Protein AF-A0A7M3YU08-F1 (afdb_monomer)

Mean predicted aligned error: 19.33 Å

Solvent-accessible surface area (backbone atoms only — not comparable to full-atom values): 9729 Å² total; per-residue (Å²): 136,81,78,93,75,74,74,81,67,44,94,74,72,61,60,43,99,85,71,43,63,72,49,87,84,63,40,66,77,71,85,87,79,78,59,96,81,57,72,70,42,77,46,76,49,74,50,77,46,76,55,97,90,44,77,49,77,46,83,48,74,48,76,46,73,78,89,77,83,81,66,86,62,77,58,96,84,65,72,86,64,101,83,45,85,70,87,86,66,92,60,100,61,99,71,75,93,70,88,72,74,52,73,66,57,60,51,51,52,54,53,51,52,53,51,52,53,52,51,54,51,51,54,53,49,54,54,50,55,65,60,65,73,72,74,79,87,79,92,133

Sequence (140 aa):
TDDFDSGTLVDECELDENGSLVDDSCIVSATYAFDQNATVDTYIFWVIRTHNGTETMWNHSIIVHKDVHEEEGPSPGDCFGIGCPTDDTNDDNAEVVDESESPAVVMLALISLVGMIALTLSILKEQKEKSTEKTYLEEE

Structure (mmCIF, N/CA/C/O backbone):
data_AF-A0A7M3YU08-F1
#
_entry.id   AF-A0A7M3YU08-F1
#
loop_
_atom_site.group_PDB
_atom_site.id
_atom_site.type_symbol
_atom_site.label_atom_id
_atom_site.label_alt_id
_atom_site.label_comp_id
_atom_site.label_asym_id
_atom_site.label_entity_id
_atom_site.label_seq_id
_atom_site.pdbx_PDB_ins_code
_atom_site.Cartn_x
_atom_site.Cartn_y
_atom_site.Cartn_z
_atom_site.occupancy
_atom_site.B_iso_or_equiv
_atom_site.auth_seq_id
_atom_site.auth_comp_id
_atom_site.auth_asym_id
_atom_site.auth_atom_id
_atom_site.pdbx_PDB_model_num
ATOM 1 N N . THR A 1 1 ? -15.378 -14.278 -8.741 1.00 52.59 1 THR A N 1
ATOM 2 C CA . THR A 1 1 ? -14.201 -13.399 -8.661 1.00 52.59 1 THR A CA 1
ATOM 3 C C . THR A 1 1 ? -14.569 -12.417 -7.603 1.00 52.59 1 THR A C 1
ATOM 5 O O . THR A 1 1 ? -15.458 -11.613 -7.843 1.00 52.59 1 THR A O 1
ATOM 8 N N . ASP A 1 2 ? -14.037 -12.641 -6.413 1.00 79.69 2 ASP A N 1
ATOM 9 C CA . ASP A 1 2 ? -14.367 -11.838 -5.248 1.00 79.69 2 ASP A CA 1
ATOM 10 C C . ASP A 1 2 ? -13.373 -10.684 -5.210 1.00 79.69 2 ASP A C 1
ATOM 12 O O . ASP A 1 2 ? -12.171 -10.898 -5.396 1.00 79.69 2 ASP A O 1
ATOM 16 N N . ASP A 1 3 ? -13.888 -9.469 -5.058 1.00 84.69 3 ASP A N 1
ATOM 17 C CA . ASP A 1 3 ? -13.053 -8.294 -4.854 1.00 84.69 3 ASP A CA 1
ATOM 18 C C . ASP A 1 3 ? -12.332 -8.418 -3.504 1.00 84.69 3 ASP A C 1
ATOM 20 O O . ASP A 1 3 ? -12.790 -9.105 -2.587 1.00 84.69 3 ASP A O 1
ATOM 24 N N . PHE A 1 4 ? -11.178 -7.766 -3.379 1.00 91.50 4 PHE A N 1
ATOM 25 C CA . PHE A 1 4 ? -10.459 -7.728 -2.111 1.00 91.50 4 PHE A CA 1
ATOM 26 C C . PHE A 1 4 ? -11.267 -6.970 -1.049 1.00 91.50 4 PHE A C 1
ATOM 28 O O . PHE A 1 4 ? -11.705 -5.844 -1.288 1.00 91.50 4 PHE A O 1
ATOM 35 N N . ASP A 1 5 ? -11.396 -7.566 0.138 1.00 92.75 5 ASP A N 1
ATOM 36 C CA . ASP A 1 5 ? -12.015 -6.961 1.317 1.00 92.75 5 ASP A CA 1
ATOM 37 C C . ASP A 1 5 ? -10.985 -6.888 2.455 1.00 92.75 5 ASP A C 1
ATOM 39 O O . ASP A 1 5 ? -10.369 -7.891 2.824 1.00 92.75 5 ASP A O 1
ATOM 43 N N . SER A 1 6 ? -10.793 -5.689 3.007 1.00 92.56 6 SER A N 1
ATOM 44 C CA . SER A 1 6 ? -9.907 -5.444 4.148 1.00 92.56 6 SER A CA 1
ATOM 45 C C . SER A 1 6 ? -10.470 -5.934 5.483 1.00 92.56 6 SER A C 1
ATOM 47 O O . SER A 1 6 ? -9.747 -5.943 6.477 1.00 92.56 6 SER A O 1
ATOM 49 N N . GLY A 1 7 ? -11.758 -6.276 5.539 1.00 91.69 7 GLY A N 1
ATOM 50 C CA . GLY A 1 7 ? -12.497 -6.441 6.781 1.00 91.69 7 GLY A CA 1
ATOM 51 C C . GLY A 1 7 ? -12.714 -5.107 7.503 1.00 91.69 7 GLY A C 1
ATOM 52 O O . GLY A 1 7 ? -12.590 -4.023 6.927 1.00 91.69 7 GLY A O 1
ATOM 53 N N . THR A 1 8 ? -13.056 -5.186 8.792 1.00 91.81 8 THR A N 1
ATOM 54 C CA . THR A 1 8 ? -13.240 -4.002 9.644 1.00 91.81 8 THR A CA 1
ATOM 55 C C . THR A 1 8 ? -11.900 -3.539 10.193 1.00 91.81 8 THR A C 1
ATOM 57 O O . THR A 1 8 ? -11.254 -4.268 10.941 1.00 91.81 8 THR A O 1
ATOM 60 N N . LEU A 1 9 ? -11.516 -2.313 9.843 1.00 94.25 9 LEU A N 1
ATOM 61 C CA . LEU A 1 9 ? -10.330 -1.653 10.375 1.00 94.25 9 LEU A CA 1
ATOM 62 C C . LEU A 1 9 ? -10.728 -0.641 11.452 1.00 94.25 9 LEU A C 1
ATOM 64 O O . LEU A 1 9 ? -11.746 0.044 11.319 1.00 94.25 9 LEU A O 1
ATOM 68 N N . VAL A 1 10 ? -9.914 -0.529 12.497 1.00 93.25 10 VAL A N 1
ATOM 69 C CA . VAL A 1 10 ? -10.054 0.487 13.550 1.00 93.25 10 VAL A CA 1
ATOM 70 C C . VAL A 1 10 ? -8.907 1.496 13.491 1.00 93.25 10 VAL A C 1
ATOM 72 O O . VAL A 1 10 ? -7.908 1.270 12.816 1.00 93.25 10 VAL A O 1
ATOM 75 N N . ASP A 1 11 ? -9.068 2.629 14.173 1.00 91.06 11 ASP A N 1
ATOM 76 C CA . ASP A 1 11 ? -8.075 3.715 14.175 1.00 91.06 11 ASP A CA 1
ATOM 77 C C . ASP A 1 11 ? -6.815 3.332 14.968 1.00 91.06 11 ASP A C 1
ATOM 79 O O . ASP A 1 11 ? -5.688 3.538 14.524 1.00 91.06 11 ASP A O 1
ATOM 83 N N . GLU A 1 12 ? -7.012 2.700 16.125 1.00 93.50 12 GLU A N 1
ATOM 84 C CA . GLU A 1 12 ? -5.946 2.203 16.985 1.00 93.50 12 GLU A CA 1
ATOM 85 C C . GLU A 1 12 ? -6.381 0.922 17.700 1.00 93.50 12 GLU A C 1
ATOM 87 O O . GLU A 1 12 ? -7.565 0.718 17.980 1.00 93.50 12 GLU A O 1
ATOM 92 N N . CYS A 1 13 ? -5.407 0.066 17.996 1.00 95.00 13 CYS A N 1
ATOM 93 C CA . CYS A 1 13 ? -5.601 -1.113 18.826 1.00 95.00 13 CYS A CA 1
ATOM 94 C C . CYS A 1 13 ? -5.026 -0.869 20.217 1.00 95.00 13 CYS A C 1
ATOM 96 O O . CYS A 1 13 ? -3.926 -0.333 20.353 1.00 95.00 13 CYS A O 1
ATOM 98 N N . GLU A 1 14 ? -5.757 -1.295 21.244 1.00 95.25 14 GLU A N 1
ATOM 99 C CA . GLU A 1 14 ? -5.289 -1.213 22.623 1.00 95.25 14 GLU A CA 1
ATOM 100 C C . GLU A 1 14 ? -4.130 -2.191 22.855 1.00 95.25 14 GLU A C 1
ATOM 102 O O . GLU A 1 14 ? -4.161 -3.339 22.394 1.00 95.25 14 GLU A O 1
ATOM 107 N N . LEU A 1 15 ? -3.112 -1.724 23.578 1.00 95.69 15 LEU A N 1
ATOM 108 C CA . LEU A 1 15 ? -1.949 -2.515 23.961 1.00 95.69 15 LEU A CA 1
ATOM 109 C C . LEU A 1 15 ? -1.954 -2.777 25.466 1.00 95.69 15 LEU A C 1
ATOM 111 O O . LEU A 1 15 ? -2.331 -1.912 26.257 1.00 95.69 15 LEU A O 1
ATOM 115 N N . ASP A 1 16 ? -1.508 -3.965 25.856 1.00 94.12 16 ASP A N 1
ATOM 116 C CA . ASP A 1 16 ? -1.308 -4.334 27.249 1.00 94.12 16 ASP A CA 1
ATOM 117 C C . ASP A 1 16 ? -0.028 -3.704 27.838 1.00 94.12 16 ASP A C 1
ATOM 119 O O . ASP A 1 16 ? 0.748 -3.024 27.161 1.00 94.12 16 ASP A O 1
ATOM 123 N N . GLU A 1 17 ? 0.222 -3.950 29.127 1.00 95.62 17 GLU A N 1
ATOM 124 C CA . GLU A 1 17 ? 1.416 -3.457 29.834 1.00 95.62 17 GLU A CA 1
ATOM 125 C C . GLU A 1 17 ? 2.742 -3.954 29.222 1.00 95.62 17 GLU A C 1
ATOM 127 O O . GLU A 1 17 ? 3.796 -3.359 29.456 1.00 95.62 17 GLU A O 1
ATOM 132 N N . ASN A 1 18 ? 2.699 -5.020 28.419 1.00 94.38 18 ASN A N 1
ATOM 133 C CA . ASN A 1 18 ? 3.848 -5.609 27.743 1.00 94.38 18 ASN A CA 1
ATOM 134 C C . ASN A 1 18 ? 4.008 -5.108 26.296 1.00 94.38 18 ASN A C 1
ATOM 136 O O . ASN A 1 18 ? 4.970 -5.496 25.626 1.00 94.38 18 ASN A O 1
ATOM 140 N N . GLY A 1 19 ? 3.099 -4.258 25.807 1.00 91.19 19 GLY A N 1
ATOM 141 C CA . GLY A 1 19 ? 3.087 -3.763 24.431 1.00 91.19 19 GLY A CA 1
ATOM 142 C C . GLY A 1 19 ? 2.548 -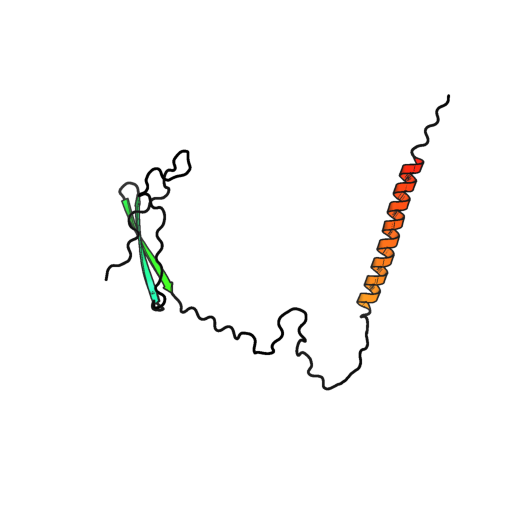4.765 23.405 1.00 91.19 19 GLY A C 1
ATOM 143 O O . GLY A 1 19 ? 2.814 -4.604 22.215 1.00 91.19 19 GLY A O 1
ATOM 144 N N . SER A 1 20 ? 1.832 -5.801 23.843 1.00 93.44 20 SER A N 1
ATOM 145 C CA . SER A 1 20 ? 1.096 -6.731 22.972 1.00 93.44 20 SER A CA 1
ATOM 146 C C . SER A 1 20 ? -0.350 -6.267 22.791 1.00 93.44 20 SER A C 1
ATOM 148 O O . SER A 1 20 ? -0.846 -5.482 23.592 1.00 93.44 20 SER A O 1
ATOM 150 N N . LEU A 1 21 ? -1.035 -6.728 21.742 1.00 95.06 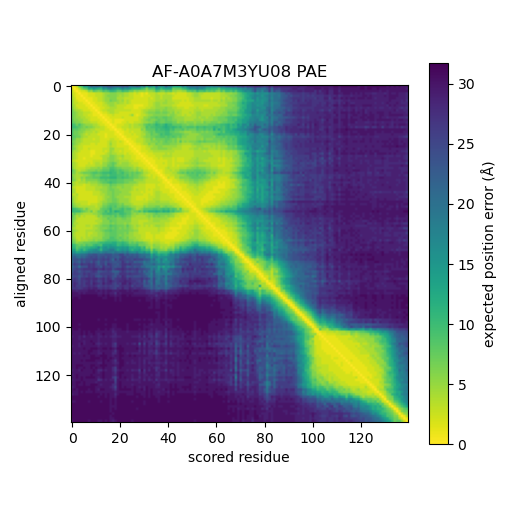21 LEU A N 1
ATOM 151 C CA . LEU A 1 21 ? -2.444 -6.390 21.517 1.00 95.06 21 LEU A CA 1
ATOM 152 C C . LEU A 1 21 ? -3.323 -6.978 22.630 1.00 95.06 21 LEU A C 1
ATOM 154 O O . LEU A 1 21 ? -3.185 -8.148 22.977 1.00 95.06 21 LEU A O 1
ATOM 158 N N . VAL A 1 22 ? -4.252 -6.178 23.163 1.00 94.56 22 VAL A N 1
ATOM 159 C CA . VAL A 1 22 ? -5.295 -6.673 24.085 1.00 94.56 22 VAL A CA 1
ATOM 160 C C . VAL A 1 22 ? -6.295 -7.564 23.342 1.00 94.56 22 VAL A C 1
ATOM 162 O O . VAL A 1 22 ? -6.801 -8.539 23.897 1.00 94.56 22 VAL A O 1
ATOM 165 N N . ASP A 1 23 ? -6.562 -7.231 22.079 1.00 93.12 23 ASP A N 1
ATOM 166 C CA . ASP A 1 23 ? -7.399 -7.997 21.162 1.00 93.12 23 ASP A CA 1
ATOM 167 C C . ASP A 1 23 ? -6.600 -8.368 19.909 1.00 93.12 23 ASP A C 1
ATOM 169 O O . ASP A 1 23 ? -6.296 -7.517 19.071 1.00 93.12 23 ASP A O 1
ATOM 173 N N . ASP A 1 24 ? -6.299 -9.658 19.763 1.00 90.62 24 ASP A N 1
ATOM 174 C CA . ASP A 1 24 ? -5.578 -10.208 18.609 1.00 90.62 24 ASP A CA 1
ATOM 175 C C . ASP A 1 24 ? -6.347 -10.055 17.285 1.00 90.62 24 ASP A C 1
ATOM 177 O O . ASP A 1 24 ? -5.759 -10.168 16.210 1.00 90.62 24 ASP A O 1
ATOM 181 N N . SER A 1 25 ? -7.664 -9.826 17.339 1.00 91.75 25 SER A N 1
ATOM 182 C CA . SER A 1 25 ? -8.497 -9.608 16.152 1.00 91.75 25 SER A CA 1
ATOM 183 C C . SER A 1 25 ? -8.538 -8.150 15.692 1.00 91.75 25 SER A C 1
ATOM 185 O O . SER A 1 25 ? -9.117 -7.852 14.646 1.00 91.75 25 SER A O 1
ATOM 187 N N . CYS A 1 26 ? -7.906 -7.245 16.439 1.00 93.50 26 CYS A N 1
ATOM 188 C CA . CYS A 1 26 ? -7.851 -5.835 16.107 1.00 93.50 26 CYS A CA 1
ATOM 189 C C . CYS A 1 26 ? -6.884 -5.566 14.940 1.00 93.50 26 CYS A C 1
ATOM 191 O O . CYS A 1 26 ? -5.711 -5.938 14.981 1.00 93.50 26 CYS A O 1
ATOM 193 N N . ILE A 1 27 ? -7.372 -4.894 13.890 1.00 93.94 27 ILE A N 1
ATOM 194 C CA . ILE A 1 27 ? -6.608 -4.598 12.670 1.00 93.94 27 ILE A CA 1
ATOM 195 C C . ILE A 1 27 ? -6.723 -3.104 12.352 1.00 93.94 27 ILE A C 1
ATOM 197 O O . ILE A 1 27 ? -7.823 -2.563 12.274 1.00 93.94 27 ILE A O 1
ATOM 201 N N . VAL A 1 28 ? -5.587 -2.439 12.126 1.00 94.94 28 VAL A N 1
ATOM 202 C CA . VAL A 1 28 ? -5.523 -1.002 11.765 1.00 94.94 28 VAL A CA 1
ATOM 203 C C . VAL A 1 28 ? -5.189 -0.753 10.294 1.00 94.94 28 VAL A C 1
ATOM 205 O O . VAL A 1 28 ? -5.350 0.351 9.785 1.00 94.94 28 VAL A O 1
ATOM 208 N N . SER A 1 29 ? -4.691 -1.768 9.585 1.00 94.12 29 SER A N 1
ATOM 209 C CA . SER A 1 29 ? -4.296 -1.640 8.182 1.00 94.12 29 SER A CA 1
ATOM 210 C C . SER A 1 29 ? -4.470 -2.952 7.430 1.00 94.12 29 SER A C 1
ATOM 212 O O . SER A 1 29 ? -4.319 -4.030 8.001 1.00 94.12 29 SER A O 1
ATOM 214 N N . ALA A 1 30 ? -4.745 -2.849 6.134 1.00 94.19 30 ALA A N 1
ATOM 215 C CA . ALA A 1 30 ? -4.795 -3.977 5.220 1.00 94.19 30 ALA A CA 1
ATOM 216 C C . ALA A 1 30 ? -3.909 -3.684 4.008 1.00 94.19 30 ALA A C 1
ATOM 218 O O . ALA A 1 30 ? -3.834 -2.548 3.540 1.00 94.19 30 ALA A O 1
ATOM 219 N N . THR A 1 31 ? -3.226 -4.712 3.508 1.00 94.31 31 THR A N 1
ATOM 220 C CA . THR A 1 31 ? -2.350 -4.598 2.338 1.00 94.31 31 THR A CA 1
ATOM 221 C C . THR A 1 31 ? -2.939 -5.393 1.186 1.00 94.31 31 THR A C 1
ATOM 223 O O . THR A 1 31 ? -3.170 -6.593 1.319 1.00 94.31 31 THR A O 1
ATOM 226 N N . TYR A 1 32 ? -3.130 -4.727 0.049 1.00 91.75 32 TYR A N 1
ATOM 227 C CA . TYR A 1 32 ? -3.417 -5.380 -1.221 1.00 91.75 32 TYR A CA 1
ATOM 228 C C . TYR A 1 32 ? -2.135 -5.446 -2.051 1.00 91.75 32 TYR A C 1
ATOM 230 O O . TYR A 1 32 ? -1.549 -4.415 -2.386 1.00 91.75 32 TYR A O 1
ATOM 238 N N . ALA A 1 33 ? -1.689 -6.661 -2.361 1.00 91.56 33 ALA A N 1
ATOM 239 C CA . ALA A 1 33 ? -0.546 -6.886 -3.231 1.00 91.56 33 ALA A CA 1
ATOM 240 C C . ALA A 1 33 ? -1.043 -7.132 -4.657 1.00 91.56 33 ALA A C 1
ATOM 242 O O . ALA A 1 33 ? -1.815 -8.058 -4.893 1.00 91.56 33 ALA A O 1
ATOM 243 N N . PHE A 1 34 ? -0.590 -6.314 -5.606 1.00 90.06 34 PHE A N 1
A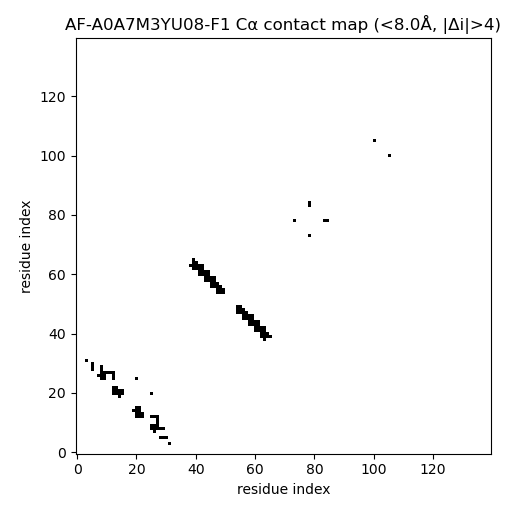TOM 244 C CA . PHE A 1 34 ? -0.826 -6.583 -7.020 1.00 90.06 34 PHE A CA 1
ATOM 245 C C . PHE A 1 34 ? -0.040 -7.824 -7.449 1.00 90.06 34 PHE A C 1
ATOM 247 O O . PHE A 1 34 ? 1.142 -7.961 -7.121 1.00 90.06 34 PHE A O 1
ATOM 254 N N . ASP A 1 35 ? -0.685 -8.710 -8.205 1.00 88.06 35 ASP A N 1
ATOM 255 C CA . ASP A 1 35 ? -0.002 -9.848 -8.810 1.00 88.06 35 ASP A CA 1
ATOM 256 C C . ASP A 1 35 ? 1.086 -9.375 -9.787 1.00 88.06 35 ASP A C 1
ATOM 258 O O . ASP A 1 35 ? 0.958 -8.341 -10.442 1.00 88.06 35 ASP A O 1
ATOM 262 N N . GLN A 1 36 ? 2.148 -10.167 -9.963 1.00 85.44 36 GLN A N 1
ATOM 263 C CA . GLN A 1 36 ? 3.219 -9.833 -10.918 1.00 85.44 36 GLN A CA 1
ATOM 264 C C . GLN A 1 36 ? 2.729 -9.750 -12.373 1.00 85.44 36 GLN A C 1
ATOM 266 O O . GLN A 1 36 ? 3.357 -9.109 -13.210 1.00 85.44 36 GLN A O 1
ATOM 271 N N . ASN A 1 37 ? 1.618 -10.418 -12.684 1.00 87.44 37 ASN A N 1
ATOM 272 C CA . ASN A 1 37 ? 0.950 -10.382 -13.982 1.00 87.44 37 ASN A CA 1
ATOM 273 C C . ASN A 1 37 ? -0.283 -9.459 -13.988 1.00 87.44 37 ASN A C 1
ATOM 275 O O . ASN A 1 37 ? -1.105 -9.562 -14.902 1.00 87.44 37 ASN A O 1
ATOM 279 N N . ALA A 1 38 ? -0.432 -8.583 -12.986 1.00 87.50 38 ALA A N 1
ATOM 280 C CA . ALA A 1 38 ? -1.496 -7.592 -12.957 1.00 87.50 38 ALA A CA 1
ATOM 281 C C . ALA A 1 38 ? -1.436 -6.705 -14.208 1.00 87.50 38 ALA A C 1
ATOM 283 O O . ALA A 1 38 ? -0.368 -6.353 -14.715 1.00 87.50 38 ALA A O 1
ATOM 284 N N . THR A 1 39 ? -2.609 -6.356 -14.729 1.00 90.81 39 THR A N 1
ATOM 285 C CA . THR A 1 39 ? -2.698 -5.525 -15.932 1.00 90.81 39 THR A CA 1
ATOM 286 C C . THR A 1 39 ? -2.396 -4.070 -15.583 1.00 90.81 39 THR A C 1
ATOM 288 O O . THR A 1 39 ? -2.755 -3.589 -14.508 1.00 90.81 39 THR A O 1
ATOM 291 N N . VAL A 1 40 ? -1.746 -3.364 -16.505 1.00 93.06 40 VAL A N 1
ATOM 292 C CA . VAL A 1 40 ? -1.591 -1.907 -16.449 1.00 93.06 40 VAL A CA 1
ATOM 293 C C . VAL A 1 40 ? -2.957 -1.283 -16.679 1.00 93.06 40 VAL A C 1
ATOM 295 O O . VAL A 1 40 ? -3.455 -1.296 -17.804 1.00 93.06 40 VAL A O 1
ATOM 298 N N . ASP A 1 41 ? -3.574 -0.789 -15.614 1.00 94.25 41 ASP A N 1
ATOM 299 C CA . ASP A 1 41 ? -4.901 -0.189 -15.674 1.00 94.25 41 ASP A CA 1
ATOM 300 C C . ASP A 1 41 ? -5.179 0.686 -14.442 1.00 94.25 41 ASP A C 1
ATOM 302 O O . ASP A 1 41 ? -4.373 0.783 -13.509 1.00 94.25 41 ASP A O 1
ATOM 306 N N . THR A 1 42 ? -6.341 1.333 -14.451 1.00 94.81 42 THR A N 1
ATOM 307 C CA . THR A 1 42 ? -6.907 2.065 -13.323 1.00 94.81 42 THR A CA 1
ATOM 308 C C . THR A 1 42 ? -7.805 1.145 -12.502 1.00 94.81 42 THR A C 1
ATOM 310 O O . THR A 1 42 ? -8.900 0.774 -12.919 1.00 94.81 42 THR A O 1
ATOM 313 N N . TYR A 1 43 ? -7.358 0.823 -11.297 1.00 93.12 43 TYR A N 1
ATOM 314 C CA . TYR A 1 43 ? -8.090 0.035 -10.317 1.00 93.12 43 TYR A CA 1
ATOM 315 C C . TYR A 1 43 ? -8.920 0.966 -9.442 1.00 93.12 43 TYR A C 1
ATOM 317 O O . TYR A 1 43 ? -8.420 1.976 -8.947 1.00 93.12 43 TYR A O 1
ATOM 325 N N . ILE A 1 44 ? -10.192 0.632 -9.253 1.00 94.25 44 ILE A N 1
ATOM 326 C CA . ILE A 1 44 ? -11.118 1.401 -8.422 1.00 94.25 44 ILE A CA 1
ATOM 327 C C . ILE A 1 44 ? -11.196 0.733 -7.054 1.00 94.25 44 ILE A C 1
ATOM 329 O O . ILE A 1 44 ? -11.283 -0.489 -6.971 1.00 94.25 44 ILE A O 1
ATOM 333 N N . PHE A 1 45 ? -11.186 1.531 -5.990 1.00 93.81 45 PHE A N 1
ATOM 334 C CA . PHE A 1 45 ? -11.412 1.039 -4.639 1.00 93.81 45 PHE A CA 1
ATOM 335 C C . PHE A 1 45 ? -12.347 1.967 -3.872 1.00 93.81 45 PHE A C 1
ATOM 337 O O . PHE A 1 45 ? -12.408 3.179 -4.110 1.00 93.81 45 PHE A O 1
ATOM 344 N N . TRP A 1 46 ? -13.076 1.378 -2.932 1.00 94.75 46 TRP A N 1
ATOM 345 C CA . TRP A 1 46 ? -14.012 2.094 -2.083 1.00 94.75 46 TRP A CA 1
ATOM 346 C C . TRP A 1 46 ? -13.535 2.071 -0.645 1.00 94.75 46 TRP A C 1
ATOM 348 O O . TRP A 1 46 ? -13.120 1.037 -0.133 1.00 94.75 46 TRP A O 1
ATOM 358 N N . VAL A 1 47 ? -13.628 3.221 0.011 1.00 94.50 47 VAL A N 1
ATOM 359 C CA . VAL A 1 47 ? -13.374 3.335 1.444 1.00 94.50 47 VAL A CA 1
ATOM 360 C C . VAL A 1 47 ? -14.709 3.577 2.123 1.00 94.50 47 VAL A C 1
ATOM 362 O O . VAL A 1 47 ? -15.355 4.596 1.877 1.00 94.50 47 VAL A O 1
ATOM 365 N N . ILE A 1 48 ? -15.117 2.629 2.962 1.00 94.00 48 ILE A N 1
ATOM 366 C CA . ILE A 1 48 ? -16.338 2.707 3.761 1.00 94.00 48 ILE A CA 1
ATOM 367 C C . ILE A 1 48 ? -15.920 3.002 5.198 1.00 94.00 48 ILE A C 1
ATOM 369 O O . ILE A 1 48 ? -15.133 2.266 5.788 1.00 94.00 48 ILE A O 1
ATOM 373 N N . ARG A 1 49 ? -16.434 4.092 5.769 1.00 93.50 49 ARG A N 1
ATOM 374 C CA . ARG A 1 49 ? -16.214 4.449 7.174 1.00 93.50 49 ARG A CA 1
ATOM 375 C C . ARG A 1 49 ? -17.541 4.582 7.886 1.00 93.50 49 ARG A C 1
ATOM 377 O O . ARG A 1 49 ? -18.388 5.373 7.477 1.00 93.50 49 ARG A O 1
ATOM 384 N N . THR A 1 50 ? -17.650 3.898 9.015 1.00 92.38 50 THR A N 1
ATOM 385 C CA . THR A 1 50 ? -18.770 4.038 9.943 1.00 92.38 50 THR A CA 1
ATOM 386 C C . THR A 1 50 ? -18.310 4.812 11.169 1.00 92.38 50 THR A C 1
ATOM 388 O O . THR A 1 50 ? -17.377 4.408 11.857 1.00 92.38 50 THR A O 1
ATOM 391 N N . HIS A 1 51 ? -18.954 5.941 11.458 1.00 89.81 51 HIS A N 1
ATOM 392 C CA . HIS A 1 51 ? -18.665 6.755 12.636 1.00 89.81 51 HIS A CA 1
ATOM 393 C C . HIS A 1 51 ? -19.970 7.239 13.271 1.00 89.81 51 HIS A C 1
ATOM 395 O O . HIS A 1 51 ? -20.794 7.872 12.611 1.00 89.81 51 HIS A O 1
ATOM 401 N N . ASN A 1 52 ? -20.172 6.932 14.557 1.00 90.19 52 ASN A N 1
ATOM 402 C CA . ASN A 1 52 ? -21.395 7.259 15.306 1.00 90.19 52 ASN A CA 1
ATOM 403 C C . ASN A 1 52 ? -22.693 6.840 14.584 1.00 90.19 52 ASN A C 1
ATOM 405 O O . ASN A 1 52 ? -23.664 7.592 14.536 1.00 90.19 52 ASN A O 1
ATOM 409 N N . GLY A 1 53 ? -22.693 5.648 13.978 1.00 89.19 53 GLY A N 1
ATOM 410 C CA . GLY A 1 53 ? -23.847 5.104 13.254 1.00 89.19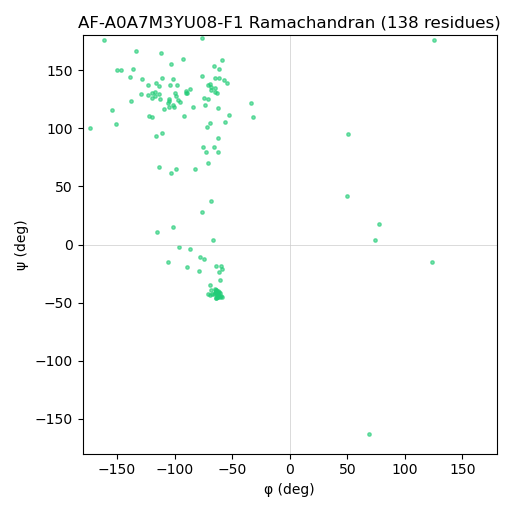 53 GLY A CA 1
ATOM 411 C C . GLY A 1 53 ? -24.125 5.750 11.892 1.00 89.19 53 GLY A C 1
ATOM 412 O O . GLY A 1 53 ? -25.105 5.389 11.250 1.00 89.19 53 GLY A O 1
ATOM 413 N N . THR A 1 54 ? -23.282 6.683 11.440 1.00 93.50 54 THR A N 1
ATOM 414 C CA . THR A 1 54 ? -23.324 7.221 10.074 1.00 93.50 54 THR A CA 1
ATOM 415 C C . THR A 1 54 ? -22.270 6.524 9.228 1.00 93.50 54 THR A C 1
ATOM 417 O O . THR A 1 54 ? -21.101 6.489 9.613 1.00 93.50 54 THR A O 1
ATOM 420 N N . GLU A 1 55 ? -22.680 5.997 8.078 1.00 94.69 55 GLU A N 1
ATOM 421 C CA . GLU A 1 55 ? -21.791 5.384 7.094 1.00 94.69 55 GLU A CA 1
ATOM 422 C C . GLU A 1 55 ? -21.502 6.373 5.960 1.00 94.69 55 GLU A C 1
ATOM 424 O O . GLU A 1 55 ? -22.410 6.993 5.401 1.00 94.69 55 GLU A O 1
ATOM 429 N N . THR A 1 56 ? -20.225 6.541 5.635 1.00 94.94 56 THR A N 1
ATOM 430 C CA . THR A 1 56 ? -19.749 7.355 4.515 1.00 94.94 56 THR A CA 1
ATOM 431 C C . THR A 1 56 ? -18.903 6.501 3.587 1.00 94.94 56 THR A C 1
ATOM 433 O O . THR A 1 56 ? -18.051 5.748 4.056 1.00 94.94 56 THR A O 1
ATOM 436 N N . MET A 1 57 ? -19.107 6.662 2.281 1.00 95.06 57 MET A N 1
ATOM 437 C CA . MET A 1 57 ? -18.386 5.936 1.239 1.00 95.06 57 MET A CA 1
ATOM 438 C C . MET A 1 57 ? -17.632 6.919 0.343 1.00 95.06 57 MET A C 1
ATOM 440 O O . MET A 1 57 ? -18.222 7.873 -0.170 1.00 95.06 57 MET A O 1
ATOM 444 N N . TRP A 1 58 ? -16.346 6.661 0.121 1.00 95.62 58 TRP A N 1
ATOM 445 C CA . TRP A 1 58 ? -15.517 7.399 -0.831 1.00 95.62 58 TRP A CA 1
ATOM 446 C C . TRP A 1 58 ? -15.043 6.487 -1.948 1.00 95.62 58 TRP A C 1
ATOM 448 O O . TRP A 1 58 ? -14.665 5.342 -1.710 1.00 95.62 58 TRP A O 1
ATOM 458 N N . ASN A 1 59 ? -15.066 7.013 -3.169 1.00 96.00 59 ASN A N 1
ATOM 459 C CA . ASN A 1 59 ? -14.595 6.313 -4.351 1.00 96.00 59 ASN A CA 1
ATOM 460 C C . ASN A 1 59 ? -13.242 6.883 -4.778 1.00 96.00 59 ASN A C 1
ATOM 462 O O . ASN A 1 59 ? -13.116 8.091 -4.994 1.00 96.00 59 ASN A O 1
ATOM 466 N N . HIS A 1 60 ? -12.254 6.009 -4.899 1.00 95.88 60 HIS A N 1
ATOM 467 C CA . HIS A 1 60 ? -10.888 6.353 -5.248 1.00 95.88 60 HIS A CA 1
ATOM 468 C C . HIS A 1 60 ? -10.357 5.413 -6.328 1.00 95.88 60 HIS A C 1
ATOM 470 O O . HIS A 1 60 ? -10.940 4.374 -6.633 1.00 95.88 60 HIS A O 1
ATOM 476 N N . SER A 1 61 ? -9.231 5.795 -6.922 1.00 95.44 61 SER A N 1
ATOM 477 C CA . SER A 1 61 ? -8.587 5.012 -7.967 1.00 95.44 61 SER A CA 1
ATOM 478 C C . SER A 1 61 ? -7.078 4.985 -7.795 1.00 95.44 61 SER A C 1
ATOM 480 O O . SER A 1 61 ? -6.477 5.995 -7.428 1.00 95.44 61 SER A O 1
ATOM 482 N N . ILE A 1 62 ? -6.474 3.851 -8.128 1.00 94.00 62 ILE A N 1
ATOM 483 C CA . ILE A 1 62 ? -5.029 3.647 -8.221 1.00 94.00 62 ILE A CA 1
ATOM 484 C C . ILE A 1 62 ? -4.716 3.302 -9.671 1.00 94.00 62 ILE A C 1
ATOM 486 O O . ILE A 1 62 ? -5.360 2.433 -10.250 1.00 94.00 62 ILE A O 1
ATOM 490 N N . ILE A 1 63 ? -3.729 3.969 -10.260 1.00 93.62 63 ILE A N 1
ATOM 491 C CA . ILE A 1 63 ? -3.267 3.653 -11.612 1.00 93.62 63 ILE A CA 1
ATOM 492 C C . ILE A 1 63 ? -1.982 2.847 -11.484 1.00 93.62 63 ILE A C 1
ATOM 494 O O . ILE A 1 63 ? -1.004 3.322 -10.906 1.00 93.62 63 ILE A O 1
ATOM 498 N N . VAL A 1 64 ? -1.991 1.625 -12.012 1.00 93.00 64 VAL A N 1
ATOM 499 C CA . VAL A 1 64 ? -0.816 0.753 -12.037 1.00 93.00 64 VAL A CA 1
ATOM 500 C C . VAL A 1 64 ? -0.159 0.885 -13.395 1.00 93.00 64 VAL A C 1
ATOM 502 O O . VAL A 1 64 ? -0.794 0.660 -14.421 1.00 93.00 64 VAL A O 1
ATOM 505 N N . HIS A 1 65 ? 1.120 1.240 -13.395 1.00 90.38 65 HIS A N 1
ATOM 506 C CA . HIS A 1 65 ? 1.935 1.341 -14.598 1.00 90.38 65 HIS A CA 1
ATOM 507 C C . HIS A 1 65 ? 2.851 0.129 -14.723 1.00 90.38 65 HIS A C 1
ATOM 509 O O . HIS A 1 65 ? 3.201 -0.503 -13.726 1.00 90.38 65 HIS A O 1
ATOM 515 N N . LYS A 1 66 ? 3.256 -0.189 -15.958 1.00 86.75 66 LYS A N 1
ATOM 516 C CA . LYS A 1 66 ? 4.325 -1.162 -16.168 1.00 86.75 66 LYS A CA 1
ATOM 517 C C . LYS A 1 66 ? 5.585 -0.592 -15.538 1.00 86.75 66 LYS A C 1
ATOM 519 O O . LYS A 1 66 ? 5.959 0.540 -15.840 1.00 86.75 66 LYS A O 1
ATOM 524 N N . ASP A 1 67 ? 6.239 -1.407 -14.732 1.00 83.00 67 ASP A N 1
ATOM 525 C CA . ASP A 1 67 ? 7.565 -1.091 -14.249 1.00 83.00 67 ASP A CA 1
ATOM 526 C C . ASP A 1 67 ? 8.563 -1.234 -15.410 1.00 83.00 67 ASP A C 1
ATOM 528 O O . ASP A 1 67 ? 8.879 -2.344 -15.849 1.00 83.00 67 ASP A O 1
ATOM 532 N N . VAL A 1 68 ? 8.957 -0.108 -16.007 1.00 81.62 68 VAL A N 1
ATOM 533 C CA . VAL A 1 68 ? 9.914 -0.058 -17.120 1.00 81.62 68 VAL A CA 1
ATOM 534 C C . VAL A 1 68 ? 11.189 0.580 -16.603 1.00 81.62 68 VAL A C 1
ATOM 536 O O . VAL A 1 68 ? 11.322 1.798 -16.582 1.00 81.62 68 VAL A O 1
ATOM 539 N N . HIS A 1 69 ? 12.131 -0.269 -16.214 1.00 74.69 69 HIS A N 1
ATOM 540 C CA . HIS A 1 69 ? 13.506 0.119 -15.929 1.00 74.69 69 HIS A CA 1
ATOM 541 C C . HIS A 1 69 ? 14.373 -0.189 -17.155 1.00 74.69 69 HIS A C 1
ATOM 543 O O . HIS A 1 69 ? 15.229 -1.071 -17.126 1.00 74.69 69 HIS A O 1
ATOM 549 N N . GLU A 1 70 ? 14.109 0.501 -18.267 1.00 74.19 70 GLU A N 1
ATOM 550 C CA . GLU A 1 70 ? 15.041 0.557 -19.402 1.00 74.19 70 GLU A CA 1
ATOM 551 C C . GLU A 1 70 ? 16.095 1.624 -19.098 1.00 74.19 70 GLU A C 1
ATOM 553 O O . GLU A 1 70 ? 16.166 2.671 -19.731 1.00 74.19 70 GLU A O 1
ATOM 558 N N . GLU A 1 71 ? 16.891 1.373 -18.062 1.00 70.31 71 GLU A N 1
ATOM 559 C CA . GLU A 1 71 ? 18.155 2.076 -17.914 1.00 70.31 71 GLU A CA 1
ATOM 560 C C . GLU A 1 71 ? 19.079 1.462 -18.969 1.00 70.31 71 GLU A C 1
ATOM 562 O O . GLU A 1 71 ? 19.305 0.245 -18.963 1.00 70.31 71 GLU A O 1
ATOM 567 N N . GLU A 1 72 ? 19.586 2.275 -19.897 1.00 68.88 72 GLU A N 1
ATOM 568 C CA . GLU A 1 72 ? 20.712 1.882 -20.740 1.00 68.88 72 GLU A CA 1
ATOM 569 C C . GLU A 1 72 ? 21.905 1.744 -19.793 1.00 68.88 72 GLU A C 1
ATOM 571 O O . GLU A 1 72 ? 22.627 2.690 -19.484 1.00 68.88 72 GLU A O 1
ATOM 576 N N . GLY A 1 73 ? 21.988 0.564 -19.178 1.00 69.44 73 GLY A N 1
ATOM 577 C CA . GLY A 1 73 ? 23.042 0.241 -18.246 1.00 69.44 73 GLY A CA 1
ATOM 578 C C . GLY A 1 73 ? 24.392 0.373 -18.949 1.00 69.44 73 GLY A C 1
ATOM 579 O O . GLY A 1 73 ? 24.449 0.289 -20.177 1.00 69.44 73 GLY A O 1
ATOM 580 N N . PRO A 1 74 ? 25.475 0.538 -18.174 1.00 72.75 74 PRO A N 1
ATOM 581 C CA . PRO A 1 74 ? 26.835 0.501 -18.685 1.00 72.75 74 PRO A CA 1
ATOM 582 C C . PRO A 1 74 ? 27.020 -0.473 -19.848 1.00 72.75 74 PRO A C 1
ATOM 584 O O . PRO A 1 74 ? 26.815 -1.682 -19.679 1.00 72.75 74 PRO A O 1
ATOM 587 N N . SER A 1 75 ? 27.467 0.008 -21.004 1.00 77.38 75 SER A N 1
ATOM 588 C CA . SER A 1 75 ? 28.035 -0.908 -21.983 1.00 77.38 75 SER A CA 1
ATOM 589 C C . SER A 1 75 ? 29.264 -1.579 -21.356 1.00 77.38 75 SER A C 1
ATOM 591 O O . SER A 1 75 ? 29.991 -0.949 -20.581 1.00 77.38 75 SER A O 1
ATOM 593 N N . PRO A 1 76 ? 29.532 -2.868 -21.634 1.00 76.25 76 PRO A N 1
ATOM 594 C CA . PRO A 1 76 ? 30.750 -3.515 -21.160 1.00 76.25 76 PRO A CA 1
ATOM 595 C C . PRO A 1 76 ? 31.993 -2.743 -21.637 1.00 76.25 76 PRO A C 1
ATOM 597 O O . PRO A 1 76 ? 32.349 -2.809 -22.811 1.00 76.25 76 PRO A O 1
ATOM 600 N N . GLY A 1 77 ? 32.644 -2.015 -20.724 1.00 72.31 77 GLY A N 1
ATOM 601 C CA . GLY A 1 77 ? 33.771 -1.122 -21.027 1.00 72.31 77 GLY A CA 1
ATOM 602 C C . GLY A 1 77 ? 33.564 0.332 -20.593 1.00 72.31 77 GLY A C 1
ATOM 603 O O . GLY A 1 77 ? 34.548 1.061 -20.490 1.00 72.31 77 GLY A O 1
ATOM 604 N N . ASP A 1 78 ? 32.332 0.730 -20.273 1.00 78.75 78 ASP A N 1
ATOM 605 C CA . ASP A 1 78 ? 32.030 2.066 -19.772 1.00 78.75 78 ASP A CA 1
ATOM 606 C C . ASP A 1 78 ? 32.623 2.256 -18.368 1.00 78.75 78 ASP A C 1
ATOM 608 O O . ASP A 1 78 ? 32.499 1.410 -17.473 1.00 78.75 78 ASP A O 1
ATOM 612 N N . CYS A 1 79 ? 33.295 3.384 -18.171 1.00 76.44 79 CYS A N 1
ATOM 613 C CA . CYS A 1 79 ? 33.854 3.760 -16.885 1.00 76.44 79 CYS A CA 1
ATOM 614 C C . CYS A 1 79 ? 32.809 4.548 -16.077 1.00 76.44 79 CYS A C 1
ATOM 616 O O . CYS A 1 79 ? 32.265 5.535 -16.568 1.00 76.44 79 CYS A O 1
ATOM 618 N N . PHE A 1 80 ? 32.586 4.171 -14.809 1.00 73.81 80 PHE A N 1
ATOM 619 C CA . PHE A 1 80 ? 31.697 4.890 -13.882 1.00 73.81 80 PHE A CA 1
ATOM 620 C C . PHE A 1 80 ? 32.467 5.436 -12.681 1.00 73.81 80 PHE A C 1
ATOM 622 O O . PHE A 1 80 ? 33.149 4.691 -11.975 1.00 73.81 80 PHE A O 1
ATOM 629 N N . GLY A 1 81 ? 32.308 6.735 -12.417 1.00 70.19 81 GLY A N 1
ATOM 630 C CA . GLY A 1 81 ? 32.884 7.430 -11.265 1.00 70.19 81 GLY A CA 1
ATOM 631 C C . GLY A 1 81 ? 33.720 8.657 -11.639 1.00 70.19 81 GLY A C 1
ATOM 632 O O . GLY A 1 81 ? 33.967 8.949 -12.802 1.00 70.19 81 GLY A O 1
ATOM 633 N N . ILE A 1 82 ? 34.194 9.375 -10.620 1.00 72.25 82 ILE A N 1
ATOM 634 C CA . ILE A 1 82 ? 35.008 10.608 -10.716 1.00 72.25 82 ILE A CA 1
ATOM 635 C C . ILE A 1 82 ? 36.417 10.420 -11.320 1.00 72.25 82 ILE A C 1
ATOM 637 O O . ILE A 1 82 ? 37.197 11.365 -11.354 1.00 72.25 82 ILE A O 1
ATOM 641 N N . GLY A 1 83 ? 36.760 9.210 -11.768 1.00 69.69 83 GLY A N 1
ATOM 642 C CA . GLY A 1 83 ? 38.060 8.870 -12.361 1.00 69.69 83 GLY A CA 1
ATOM 643 C C . GLY A 1 83 ? 37.984 8.467 -13.832 1.00 69.69 83 GLY A C 1
ATOM 644 O O . GLY A 1 83 ? 38.954 7.924 -14.355 1.00 69.69 83 GLY A O 1
ATOM 645 N N . CYS A 1 84 ? 36.837 8.669 -14.475 1.00 78.31 84 CYS A N 1
ATOM 646 C CA . CYS A 1 84 ? 36.641 8.284 -15.861 1.00 78.31 84 CYS A CA 1
ATOM 647 C C . CYS A 1 84 ? 37.109 9.385 -16.805 1.00 78.31 84 CYS A C 1
ATOM 649 O O . CYS A 1 84 ? 36.789 10.551 -16.560 1.00 78.31 84 CYS A O 1
ATOM 651 N N . PRO A 1 85 ? 37.865 9.043 -17.862 1.00 71.25 85 PRO A N 1
ATOM 652 C CA . PRO A 1 85 ? 38.186 10.007 -18.897 1.00 71.25 85 PRO A CA 1
ATOM 653 C C . PRO A 1 85 ? 36.866 10.434 -19.545 1.00 71.25 85 PRO A C 1
ATOM 655 O O . PRO A 1 85 ? 36.122 9.606 -20.060 1.00 71.25 85 PRO A O 1
ATOM 658 N N . THR A 1 86 ? 36.525 11.713 -19.445 1.00 66.88 86 THR A N 1
ATOM 659 C CA . THR A 1 86 ? 35.439 12.292 -20.232 1.00 66.88 86 THR A CA 1
ATOM 660 C C . THR A 1 86 ? 35.921 12.367 -21.675 1.00 66.88 86 THR A C 1
ATOM 662 O O . THR A 1 86 ? 36.963 12.977 -21.916 1.00 66.88 86 THR A O 1
ATOM 665 N N . ASP A 1 87 ? 35.179 11.788 -22.621 1.00 60.41 87 ASP A N 1
ATOM 666 C CA . ASP A 1 87 ? 35.455 11.847 -24.069 1.00 60.41 87 ASP A CA 1
ATOM 667 C C . ASP A 1 87 ? 35.255 13.263 -24.666 1.00 60.41 87 ASP A C 1
ATOM 669 O O . ASP A 1 87 ? 34.842 13.434 -25.810 1.00 60.41 87 ASP A O 1
ATOM 673 N N . ASP A 1 88 ? 35.622 14.310 -23.926 1.00 51.66 88 ASP A N 1
ATOM 674 C CA . ASP A 1 88 ? 35.862 15.656 -24.454 1.00 51.66 88 ASP A CA 1
ATOM 675 C C . ASP A 1 88 ? 37.226 15.733 -25.178 1.00 51.66 88 ASP A C 1
ATOM 677 O O . ASP A 1 88 ? 37.853 16.787 -25.257 1.00 51.66 88 ASP A O 1
ATOM 681 N N . THR A 1 89 ? 37.706 14.616 -25.730 1.00 45.66 89 THR A N 1
ATOM 682 C CA . THR A 1 89 ? 38.918 14.539 -26.551 1.00 45.66 89 THR A CA 1
ATOM 683 C C . THR A 1 89 ? 38.566 14.169 -27.985 1.00 45.66 89 THR A C 1
ATOM 685 O O . THR A 1 89 ? 38.969 13.132 -28.504 1.00 45.66 89 THR A O 1
ATOM 688 N N . ASN A 1 90 ? 37.863 15.077 -28.665 1.00 47.59 90 ASN A N 1
ATOM 689 C CA . ASN A 1 90 ? 38.237 15.381 -30.044 1.00 47.59 90 ASN A CA 1
ATOM 690 C C . ASN A 1 90 ? 39.532 16.201 -29.992 1.00 47.59 90 ASN A C 1
ATOM 692 O O . ASN A 1 90 ? 39.491 17.422 -30.108 1.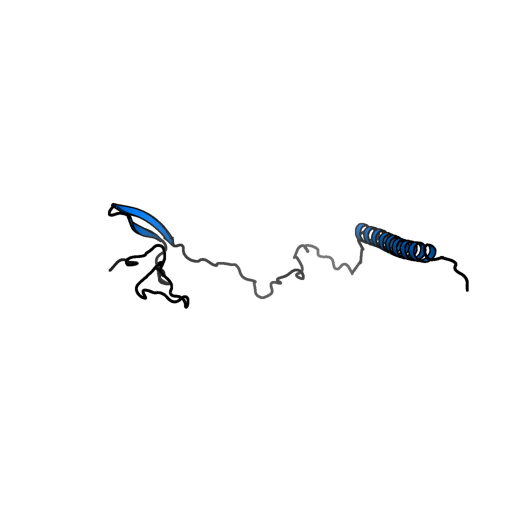00 47.59 90 ASN A O 1
ATOM 696 N N . ASP A 1 91 ? 40.671 15.543 -29.801 1.00 37.75 91 ASP A N 1
ATOM 697 C CA . ASP A 1 91 ? 41.926 16.108 -30.282 1.00 37.75 91 ASP A CA 1
ATOM 698 C C . ASP A 1 91 ? 42.902 14.983 -30.626 1.00 37.75 91 ASP A C 1
ATOM 700 O O . ASP A 1 91 ? 43.505 14.336 -29.768 1.00 37.75 91 ASP A O 1
ATOM 704 N N . ASP A 1 92 ? 43.035 14.753 -31.931 1.00 45.44 92 ASP A N 1
ATOM 705 C CA . ASP A 1 92 ? 44.215 14.147 -32.525 1.00 45.44 92 ASP A CA 1
ATOM 706 C C . ASP A 1 92 ? 45.416 15.069 -32.252 1.00 45.44 92 ASP A C 1
ATOM 708 O O . ASP A 1 92 ? 45.865 15.825 -33.115 1.00 45.44 92 ASP A O 1
ATOM 712 N N . ASN A 1 93 ? 45.973 15.014 -31.046 1.00 38.69 93 ASN A N 1
ATOM 713 C CA . ASN A 1 93 ? 47.368 15.360 -30.849 1.00 38.69 93 ASN A CA 1
ATOM 714 C C . ASN A 1 93 ? 47.933 14.665 -29.620 1.00 38.69 93 ASN A C 1
ATOM 716 O O . ASN A 1 93 ? 47.544 14.911 -28.481 1.00 38.69 93 ASN A O 1
ATOM 720 N N . ALA A 1 94 ? 48.900 13.794 -29.879 1.00 52.97 94 ALA A N 1
ATOM 721 C CA . ALA A 1 94 ? 49.837 13.358 -28.872 1.00 52.97 94 ALA A CA 1
ATOM 722 C C . ALA A 1 94 ? 50.641 14.579 -28.404 1.00 52.97 94 ALA A C 1
ATOM 724 O O . ALA A 1 94 ? 51.687 14.876 -28.974 1.00 52.97 94 ALA A O 1
ATOM 725 N N . GLU A 1 95 ? 50.176 15.260 -27.360 1.00 35.31 95 GLU A N 1
ATOM 726 C CA . GLU A 1 95 ? 51.003 16.210 -26.631 1.00 35.31 95 GLU A CA 1
ATOM 727 C C . GLU A 1 95 ? 51.273 15.735 -25.208 1.00 35.31 95 GLU A C 1
ATOM 729 O O . GLU A 1 95 ? 50.432 15.249 -24.453 1.00 35.31 95 GLU A O 1
ATOM 734 N N . VAL A 1 96 ? 52.566 15.790 -24.942 1.00 47.41 96 VAL A N 1
ATOM 735 C CA . VAL A 1 96 ? 53.292 15.340 -23.777 1.00 47.41 96 VAL A CA 1
ATOM 736 C C . VAL A 1 96 ? 52.845 16.164 -22.573 1.00 47.41 96 VAL A C 1
ATOM 738 O O . VAL A 1 96 ? 52.615 17.360 -22.698 1.00 47.41 96 VAL A O 1
ATOM 741 N N . VAL A 1 97 ? 52.766 15.502 -21.418 1.00 52.09 97 VAL A N 1
ATOM 742 C CA . VAL A 1 97 ? 52.587 16.080 -20.080 1.00 52.09 97 VAL A CA 1
ATOM 743 C C . VAL A 1 97 ? 53.251 17.459 -19.963 1.00 52.09 97 VAL A C 1
ATOM 745 O O . VAL A 1 97 ? 54.477 17.540 -19.908 1.00 52.09 97 VAL A O 1
ATOM 748 N N . ASP A 1 98 ? 52.441 18.513 -19.870 1.00 45.31 98 ASP A N 1
ATOM 749 C CA . ASP A 1 98 ? 52.851 19.789 -19.288 1.00 45.31 98 ASP A CA 1
ATOM 750 C C . ASP A 1 98 ? 51.944 20.065 -18.090 1.00 45.31 98 ASP A C 1
ATOM 752 O O . ASP A 1 98 ? 50.737 20.286 -18.206 1.00 45.31 98 ASP A O 1
ATOM 756 N N . GLU A 1 99 ? 52.539 19.966 -16.906 1.00 58.12 99 GLU A N 1
ATOM 757 C CA . GLU A 1 99 ? 51.950 20.343 -15.629 1.00 58.12 99 GLU A CA 1
ATOM 758 C C . GLU A 1 99 ? 51.861 21.875 -15.586 1.00 58.12 99 GLU A C 1
ATOM 760 O O . GLU A 1 99 ? 52.606 22.550 -14.880 1.00 58.12 99 GLU A O 1
ATOM 765 N N . SER A 1 100 ? 50.968 22.459 -16.389 1.00 54.97 100 SER A N 1
ATOM 766 C CA . SER A 1 100 ? 50.669 23.880 -16.287 1.00 54.97 100 SER A CA 1
ATOM 767 C C . SER A 1 100 ? 49.787 24.079 -15.053 1.00 54.97 100 SER A C 1
ATOM 769 O O . SER A 1 100 ? 48.554 24.089 -15.132 1.00 54.97 100 SER A O 1
ATOM 771 N N . GLU A 1 101 ? 50.410 24.182 -13.879 1.00 60.12 101 GLU A N 1
ATOM 772 C CA . GLU A 1 101 ? 49.731 24.623 -12.665 1.00 60.12 101 GLU A CA 1
ATOM 773 C C . GLU A 1 101 ? 49.036 25.954 -12.971 1.00 60.12 101 GLU A C 1
ATOM 775 O O . GLU A 1 101 ? 49.680 26.970 -13.249 1.00 60.12 101 GLU A O 1
ATOM 780 N N . SER A 1 102 ? 47.700 25.955 -12.988 1.00 72.62 102 SER A N 1
ATOM 781 C CA . SER A 1 102 ? 46.953 27.172 -13.304 1.00 72.62 102 SER A CA 1
ATOM 782 C C . SER A 1 102 ? 47.398 28.318 -12.373 1.00 72.62 102 SER A C 1
ATOM 784 O O . SER A 1 102 ? 47.570 28.102 -11.167 1.00 72.62 102 SER A O 1
ATOM 786 N N . PRO A 1 103 ? 47.557 29.558 -12.875 1.00 73.50 103 PRO A N 1
ATOM 787 C CA . PRO A 1 103 ? 48.075 30.679 -12.079 1.00 73.50 103 PRO A CA 1
ATOM 788 C C . PRO A 1 103 ? 47.220 30.975 -10.833 1.00 73.50 103 PRO A C 1
ATOM 790 O O . PRO A 1 103 ? 47.701 31.561 -9.862 1.00 73.50 103 PRO A O 1
ATOM 793 N N . ALA A 1 104 ? 45.958 30.535 -10.831 1.00 74.56 104 ALA A N 1
ATOM 794 C CA . ALA A 1 104 ? 45.062 30.599 -9.684 1.00 74.56 104 ALA A CA 1
ATOM 795 C C . ALA A 1 104 ?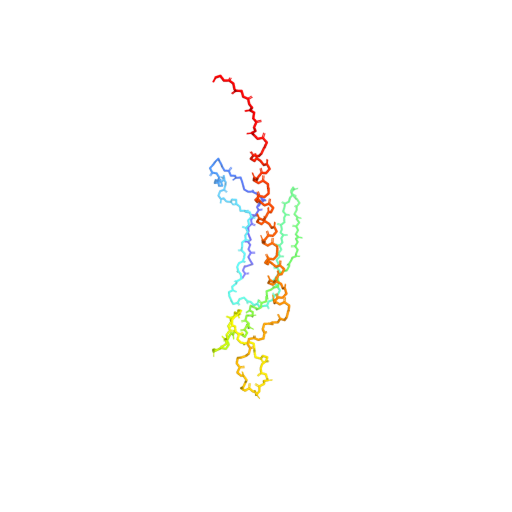 45.477 29.657 -8.536 1.00 74.56 104 ALA A C 1
ATOM 797 O O . ALA A 1 104 ? 45.396 30.050 -7.372 1.00 74.56 104 ALA A O 1
ATOM 798 N N . VAL A 1 105 ? 45.9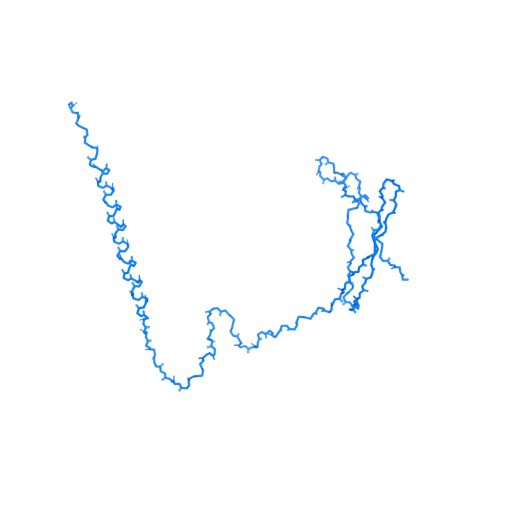54 28.445 -8.842 1.00 81.19 105 VAL A N 1
ATOM 799 C CA . VAL A 1 105 ? 46.376 27.450 -7.838 1.00 81.19 105 VAL A CA 1
ATOM 800 C C . VAL A 1 105 ? 47.650 27.910 -7.128 1.00 81.19 105 VAL A C 1
ATOM 802 O O . VAL A 1 105 ? 47.704 27.895 -5.898 1.00 81.19 105 VAL A O 1
ATOM 805 N N . VAL A 1 106 ? 48.621 28.441 -7.876 1.00 82.19 106 VAL A N 1
ATOM 806 C CA . VAL A 1 106 ? 49.856 29.011 -7.310 1.00 82.19 106 VAL A CA 1
ATOM 807 C C . VAL A 1 106 ? 49.549 30.205 -6.394 1.00 82.19 106 VAL A C 1
ATOM 809 O O . VAL A 1 106 ? 50.101 30.317 -5.299 1.00 82.19 106 VAL A O 1
ATOM 812 N N . MET A 1 107 ? 48.610 31.076 -6.781 1.00 81.50 107 MET A N 1
ATOM 813 C CA . MET A 1 107 ? 48.189 32.211 -5.947 1.00 81.50 107 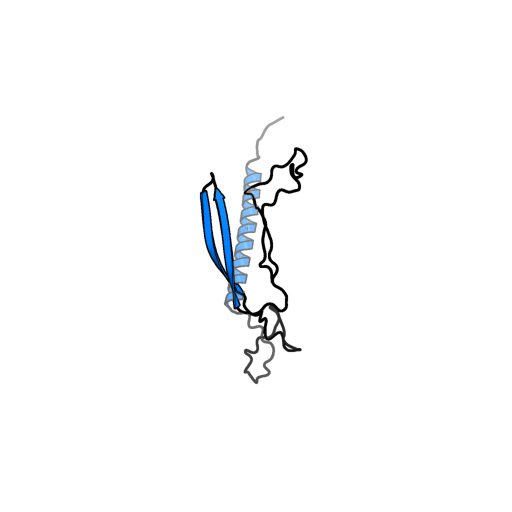MET A CA 1
ATOM 814 C C . MET A 1 107 ? 47.499 31.770 -4.649 1.00 81.50 107 MET A C 1
ATOM 816 O O . MET A 1 107 ? 47.780 32.325 -3.585 1.00 81.50 107 MET A O 1
ATOM 820 N N . LEU A 1 108 ? 46.631 30.756 -4.705 1.00 84.75 108 LEU A N 1
ATOM 821 C CA . LEU A 1 108 ? 45.980 30.205 -3.512 1.00 84.75 108 LEU A CA 1
ATOM 822 C C . LEU A 1 108 ? 46.993 29.563 -2.555 1.00 84.75 108 LEU A C 1
ATOM 824 O O . LEU A 1 108 ? 46.910 29.777 -1.342 1.00 84.75 108 LEU A O 1
ATOM 828 N N . ALA A 1 109 ? 47.988 28.849 -3.089 1.00 87.19 109 ALA A N 1
ATOM 829 C CA . ALA A 1 109 ? 49.064 28.266 -2.295 1.00 87.19 109 ALA A CA 1
ATOM 830 C C . ALA A 1 109 ? 49.855 29.346 -1.530 1.00 87.19 109 ALA A C 1
ATOM 832 O O . ALA A 1 109 ? 50.066 29.211 -0.320 1.00 87.19 109 ALA A O 1
ATOM 833 N N . LEU A 1 110 ? 50.201 30.461 -2.187 1.00 90.00 110 LEU A N 1
ATOM 834 C CA . LEU A 1 110 ? 50.913 31.581 -1.558 1.00 90.00 110 LEU A CA 1
ATOM 835 C C . LEU A 1 110 ? 50.096 32.251 -0.443 1.00 90.00 110 LEU A C 1
ATOM 837 O O . LEU A 1 110 ? 50.635 32.524 0.631 1.00 90.00 110 LEU A O 1
ATOM 841 N N . ILE A 1 111 ? 48.794 32.473 -0.652 1.00 90.81 111 ILE A N 1
ATOM 842 C CA . ILE A 1 111 ? 47.910 33.050 0.376 1.00 90.81 111 ILE A CA 1
ATOM 843 C C . ILE A 1 111 ? 47.799 32.109 1.584 1.00 90.81 111 ILE A C 1
ATOM 845 O O . ILE A 1 111 ? 47.862 32.565 2.729 1.00 90.81 111 ILE A O 1
ATOM 849 N N . SER A 1 112 ? 47.693 30.796 1.349 1.00 91.75 112 SER A N 1
ATOM 850 C CA . SER A 1 112 ? 47.609 29.803 2.428 1.00 91.75 112 SER A CA 1
ATOM 851 C C . SER A 1 112 ? 48.866 29.782 3.306 1.00 91.75 112 SER A C 1
ATOM 853 O O . SER A 1 112 ? 48.768 29.735 4.535 1.00 91.75 112 SER A O 1
ATOM 855 N N . LEU A 1 113 ? 50.049 29.903 2.692 1.00 93.06 113 LEU A N 1
ATOM 856 C CA . LEU A 1 113 ? 51.331 29.916 3.391 1.00 93.06 113 LEU A CA 1
ATOM 857 C C . LEU A 1 113 ? 51.438 31.134 4.318 1.00 93.06 113 LEU A C 1
ATOM 859 O O . LEU A 1 113 ? 51.798 31.002 5.489 1.00 93.06 113 LEU A O 1
ATOM 863 N N . VAL A 1 114 ? 51.072 32.317 3.816 1.00 91.94 114 VAL A N 1
ATOM 864 C CA . VAL A 1 114 ? 51.064 33.554 4.610 1.00 91.94 114 VAL A CA 1
ATOM 865 C C . VAL A 1 114 ? 50.076 33.444 5.774 1.00 91.94 114 VAL A C 1
ATOM 867 O O . VAL A 1 114 ? 50.411 33.823 6.898 1.00 91.94 114 VAL A O 1
ATOM 870 N N . GLY A 1 115 ? 48.894 32.867 5.535 1.00 91.94 115 GLY A N 1
ATOM 871 C CA . GLY A 1 115 ? 47.893 32.614 6.573 1.00 91.94 115 GLY A CA 1
ATOM 872 C C . GLY A 1 115 ? 48.415 31.722 7.704 1.00 91.94 115 GLY A C 1
ATOM 873 O O . GLY A 1 115 ? 48.259 32.061 8.877 1.00 91.94 115 GLY A O 1
ATOM 874 N N . MET A 1 116 ? 49.104 30.624 7.377 1.00 93.31 116 MET A N 1
ATOM 875 C CA . MET A 1 116 ? 49.694 29.734 8.385 1.00 93.31 116 MET A CA 1
ATOM 876 C C . MET A 1 116 ? 50.785 30.421 9.216 1.00 93.31 116 MET A C 1
ATOM 878 O O . MET A 1 116 ? 50.836 30.259 10.439 1.00 93.31 116 MET A O 1
ATOM 882 N N . ILE A 1 117 ? 51.639 31.231 8.588 1.00 92.56 117 ILE A N 1
ATOM 883 C CA . ILE A 1 117 ? 52.688 31.972 9.302 1.00 92.56 117 ILE A CA 1
ATOM 884 C C . ILE A 1 117 ? 52.066 33.010 10.251 1.00 92.56 117 ILE A C 1
ATOM 886 O O . ILE A 1 117 ? 52.476 33.128 11.404 1.00 92.56 117 ILE A O 1
ATOM 890 N N . ALA A 1 118 ? 51.031 33.729 9.811 1.00 91.50 118 ALA A N 1
ATOM 891 C CA . ALA A 1 118 ? 50.334 34.694 10.659 1.00 91.50 118 ALA A CA 1
ATOM 892 C C . ALA A 1 118 ? 49.664 34.026 11.873 1.00 91.50 118 ALA A C 1
ATOM 894 O O . ALA A 1 118 ? 49.791 34.518 12.996 1.00 91.50 118 ALA A O 1
ATOM 895 N N . LEU A 1 119 ? 49.004 32.880 11.670 1.00 90.25 119 LEU A N 1
ATOM 896 C CA . LEU A 1 119 ? 48.379 32.115 12.753 1.00 90.25 119 LEU A CA 1
ATOM 897 C C . LEU A 1 119 ? 49.412 31.597 13.758 1.00 90.25 119 LEU A C 1
ATOM 899 O O . LEU A 1 119 ? 49.224 31.748 14.965 1.00 90.25 119 LEU A O 1
ATOM 903 N N . THR A 1 120 ? 50.526 31.037 13.282 1.00 91.06 120 THR A N 1
ATOM 904 C CA . THR A 1 120 ? 51.587 30.532 14.169 1.00 91.06 120 THR A CA 1
ATOM 905 C C . THR A 1 120 ? 52.224 31.652 14.995 1.00 91.06 120 THR A C 1
ATOM 907 O O . THR A 1 120 ? 52.408 31.489 16.202 1.00 91.06 120 THR A O 1
ATOM 910 N N . LEU A 1 121 ? 52.473 32.824 14.402 1.00 90.31 121 LEU A N 1
ATOM 911 C CA . LEU A 1 121 ? 52.946 34.001 15.138 1.00 90.31 121 LEU A CA 1
ATOM 912 C C . LEU A 1 121 ? 51.912 34.523 16.147 1.00 90.31 121 LEU A C 1
ATOM 914 O O . LEU A 1 121 ? 52.293 34.912 17.251 1.00 90.31 121 LEU A O 1
ATOM 918 N N . SER A 1 122 ? 50.619 34.505 15.805 1.00 88.25 122 SER A N 1
ATOM 919 C CA . SER A 1 122 ? 49.541 34.898 16.722 1.00 88.25 122 SER A CA 1
ATOM 920 C C . SER A 1 122 ? 49.506 34.005 17.964 1.00 88.25 122 SER A C 1
ATOM 922 O O . SER A 1 122 ? 49.447 34.516 19.081 1.00 88.25 122 SER A O 1
ATOM 924 N N . ILE A 1 123 ? 49.617 32.683 17.783 1.00 88.62 123 ILE A N 1
ATOM 925 C CA . ILE A 1 123 ? 49.653 31.715 18.890 1.00 88.62 123 ILE A CA 1
ATOM 926 C C . ILE A 1 123 ? 50.890 31.946 19.772 1.00 88.62 123 ILE A C 1
ATOM 928 O O . ILE A 1 123 ? 50.781 31.983 20.998 1.00 88.62 123 ILE A O 1
ATOM 932 N N . LEU A 1 124 ? 52.068 32.147 19.169 1.00 86.19 124 LEU A N 1
ATOM 933 C CA . LEU A 1 124 ? 53.304 32.409 19.917 1.00 86.19 124 LEU A CA 1
ATOM 934 C C . LEU A 1 124 ? 53.246 33.725 20.703 1.00 86.19 124 LEU A C 1
ATOM 936 O O . LEU A 1 124 ? 53.726 33.789 21.837 1.00 86.19 124 LEU A O 1
ATOM 940 N N . LYS A 1 125 ? 52.649 34.774 20.126 1.00 85.38 125 LYS A N 1
ATOM 941 C CA . LYS A 1 125 ? 52.455 36.052 20.816 1.00 85.38 125 LYS A CA 1
ATOM 942 C C . LYS A 1 125 ? 51.521 35.894 22.018 1.00 85.38 125 LYS A C 1
ATOM 944 O O . LYS A 1 125 ? 51.876 36.357 23.099 1.00 85.38 125 LYS A O 1
ATOM 949 N N . GLU A 1 126 ? 50.396 35.195 21.859 1.00 78.62 126 GLU A N 1
ATOM 950 C CA . GLU A 1 126 ? 49.459 34.939 22.962 1.00 78.62 126 GLU A CA 1
ATOM 951 C C . GLU A 1 126 ? 50.126 34.154 24.107 1.00 78.62 126 GLU A C 1
ATOM 953 O O . GLU A 1 126 ? 49.958 34.487 25.282 1.00 78.62 126 GLU A O 1
ATOM 958 N N . GLN A 1 127 ? 50.945 33.144 23.785 1.00 74.44 127 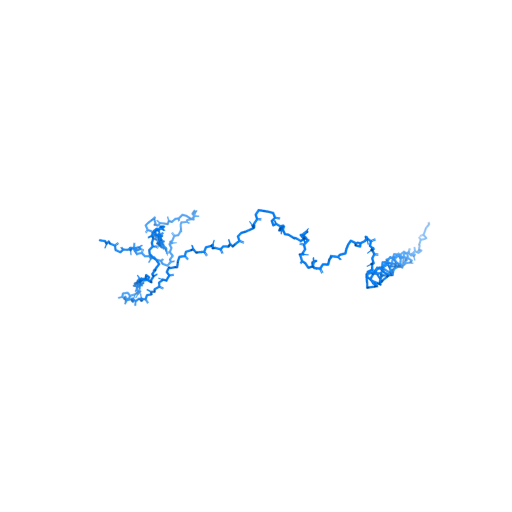GLN A N 1
ATOM 959 C CA . GLN A 1 127 ? 51.697 32.395 24.798 1.00 74.44 127 GLN A CA 1
ATOM 960 C C . GLN A 1 127 ? 52.718 33.266 25.538 1.00 74.44 127 GLN A C 1
ATOM 962 O O . GLN A 1 127 ? 52.876 33.136 26.755 1.00 74.44 127 GLN A O 1
ATOM 967 N N . LYS A 1 128 ? 53.394 34.180 24.832 1.00 75.44 128 LYS A N 1
ATOM 968 C CA . LYS A 1 128 ? 54.355 35.100 25.448 1.00 75.44 128 LYS A CA 1
ATOM 969 C C . LYS A 1 128 ? 53.663 36.109 26.368 1.00 75.44 128 LYS A C 1
ATOM 971 O O . LYS A 1 128 ? 54.147 36.337 27.474 1.00 75.44 128 LYS A O 1
ATOM 976 N N . GLU A 1 129 ? 52.523 36.666 25.965 1.00 69.94 129 GLU A N 1
ATOM 977 C CA . GLU A 1 129 ? 51.745 37.591 26.803 1.00 69.94 129 GLU A CA 1
ATOM 978 C C . GLU A 1 129 ? 51.254 36.903 28.091 1.00 69.94 129 GLU A C 1
ATOM 980 O O . GLU A 1 129 ? 51.517 37.411 29.182 1.00 69.94 129 GLU A O 1
ATOM 985 N N . LYS A 1 130 ? 50.714 35.676 28.006 1.00 59.81 130 LYS A N 1
ATOM 986 C CA . LYS A 1 130 ? 50.337 34.868 29.189 1.00 59.81 130 LYS A CA 1
ATOM 987 C C . LYS A 1 130 ? 51.509 34.540 30.124 1.00 59.81 130 LYS A C 1
ATOM 989 O O . LYS A 1 130 ? 51.304 34.387 31.327 1.00 59.81 130 LYS A O 1
ATOM 994 N N . SER A 1 131 ? 52.730 34.418 29.598 1.00 57.50 131 SER A N 1
ATOM 995 C CA . SER A 1 131 ? 53.931 34.154 30.404 1.00 57.50 131 SER A CA 1
ATOM 996 C C . SER A 1 131 ? 54.472 35.399 31.115 1.00 57.50 131 SER A C 1
ATOM 998 O O . SER A 1 131 ? 55.187 35.252 32.104 1.00 57.50 131 SER A O 1
ATOM 1000 N N . THR A 1 132 ? 54.173 36.606 30.626 1.00 58.91 132 THR A N 1
ATOM 1001 C CA . THR A 1 132 ? 54.742 37.851 31.177 1.00 58.91 132 THR A CA 1
ATOM 1002 C C . THR A 1 132 ? 53.885 38.425 32.317 1.00 58.91 132 THR A C 1
ATOM 1004 O O . THR A 1 132 ? 54.393 39.166 33.150 1.00 58.91 132 THR A O 1
ATOM 1007 N N . GLU A 1 133 ? 52.609 38.032 32.412 1.00 54.03 133 GLU A N 1
ATOM 1008 C CA . GLU A 1 133 ? 51.676 38.478 33.463 1.00 54.03 133 GLU A CA 1
ATOM 1009 C C . GLU A 1 133 ? 51.874 37.763 34.819 1.00 54.03 133 GLU A C 1
ATOM 1011 O O . GLU A 1 133 ? 51.363 38.208 35.841 1.00 54.03 133 GLU A O 1
ATOM 1016 N N . LYS A 1 134 ? 52.671 36.686 34.884 1.00 52.41 134 LYS A N 1
ATOM 1017 C CA . LYS A 1 134 ? 52.975 35.981 36.144 1.00 52.41 134 LYS A CA 1
ATOM 1018 C C . LYS A 1 134 ? 54.370 36.312 36.672 1.00 52.41 134 LYS A C 1
ATOM 1020 O O . LYS A 1 134 ? 55.210 35.432 36.810 1.00 52.41 134 LYS A O 1
ATOM 1025 N N . THR A 1 135 ? 54.613 37.582 36.984 1.00 47.75 135 THR A N 1
ATOM 1026 C CA . THR A 1 135 ? 55.659 37.965 37.946 1.00 47.75 135 THR A CA 1
ATOM 1027 C C . THR A 1 135 ? 54.978 38.623 39.137 1.00 47.75 135 THR A C 1
ATOM 1029 O O . THR A 1 135 ? 54.717 39.822 39.121 1.00 47.75 135 THR A O 1
ATOM 1032 N N . TYR A 1 136 ? 54.679 37.824 40.160 1.00 50.19 136 TYR A N 1
ATOM 1033 C CA . TYR A 1 136 ? 54.447 38.323 41.511 1.00 50.19 136 TYR A CA 1
ATOM 1034 C C . TYR A 1 136 ? 55.688 37.978 42.334 1.00 50.19 136 TYR A C 1
ATOM 1036 O O . TYR A 1 136 ? 56.085 36.817 42.423 1.00 50.19 136 TYR A O 1
ATOM 1044 N N . LEU A 1 137 ? 56.335 39.036 42.821 1.00 51.28 137 LEU A N 1
ATOM 1045 C CA . LEU A 1 137 ? 57.365 39.027 43.852 1.00 51.28 137 LEU A CA 1
ATOM 1046 C C . LEU A 1 137 ? 56.705 38.707 45.197 1.00 51.28 137 LEU A C 1
ATOM 1048 O O . LEU A 1 137 ? 55.668 39.294 45.475 1.00 51.28 137 LEU A O 1
ATOM 1052 N N . GLU A 1 138 ? 57.331 37.845 45.995 1.00 45.62 138 GLU A N 1
ATOM 1053 C CA . GLU A 1 138 ? 57.259 37.751 47.469 1.00 45.62 138 GLU A CA 1
ATOM 1054 C C . GLU A 1 138 ? 58.314 36.688 47.852 1.00 45.62 138 GLU A C 1
ATOM 1056 O O . GLU A 1 138 ? 58.252 35.556 47.377 1.00 45.62 138 GLU A O 1
ATOM 1061 N N . GLU A 1 139 ? 59.512 37.079 48.300 1.00 44.06 139 GLU A N 1
ATOM 1062 C CA . GLU A 1 139 ? 59.896 37.341 49.704 1.00 44.06 139 GLU A CA 1
ATOM 1063 C C . GLU A 1 139 ? 59.531 36.197 50.667 1.00 44.06 139 GLU A C 1
ATOM 1065 O O . GLU A 1 139 ? 58.417 36.149 51.171 1.00 44.06 139 GLU A O 1
ATOM 1070 N N . GLU A 1 140 ? 60.504 35.309 50.921 1.00 35.69 140 GLU A N 1
ATOM 1071 C CA . GLU A 1 140 ? 61.014 34.917 52.254 1.00 35.69 140 GLU A CA 1
ATOM 1072 C C . GLU A 1 140 ? 62.412 34.278 52.129 1.00 35.69 140 GLU A C 1
ATOM 1074 O O . GLU A 1 140 ? 62.619 33.446 51.213 1.00 35.69 140 GLU A O 1
#

Secondary structure (DSSP, 8-state):
-PPP------S---B-TTSSBS-TT--S---PPPPTT--SSEEEEEEEEEETTEEEEEEEEEEPPP---------TT---STTSPPS---------------HHHHHHHHHHHHHHHHHHHHHHHHHHHHHHS-------

pLDDT: mean 80.14, std 16.94, range [35.31, 96.0]

Nearest PDB structures (foldseek):
  6vmi-assembly1_a  TM=1.985E-01  e=8.473E+00  Homo sapiens
  6v92-assembly1_L  TM=1.301E-01  e=7.957E+00  Saccharomyces cerevisiae S288C

Radius of gyration: 37.16 Å; Cα contacts (8 Å, |Δi|>4): 75; chains: 1; bounding box: 85×52×85 Å

Foldseek 3Di:
DDDDDQPDADCDFDADPVRHGPDPPHHHDDDDDADPPHDQAKDKDKDWDADPNDIDIDIDIDGDDPPDPPDPPDDVPDDDDPPDDDVPPPDPDPDDDDPPPDPVNVVVVVVVVVVVVVVVVVVVVVVVVVVVVPDDDDDD